Protein AF-A0A137S552-F1 (afdb_monomer)

Foldseek 3Di:
DWDQDDPQGTWDFPDKDWFKWFADPPDDPPNRDIDGPVVDPDRPGDIDTDIDGDDIDDPDD

Solvent-accessible surface area (backbone atoms only — not comparable to full-atom values): 3971 Å² total; per-residue (Å²): 104,76,44,83,45,96,86,79,49,68,29,45,46,74,36,78,43,82,41,56,28,22,58,42,88,86,47,57,94,85,62,75,47,65,41,60,44,92,81,47,97,74,75,88,46,73,77,39,85,42,78,44,75,54,56,70,55,67,89,80,124

Structure (mmCIF, N/CA/C/O backbone):
data_AF-A0A137S552-F1
#
_entry.id   AF-A0A137S552-F1
#
loop_
_atom_site.group_PDB
_atom_site.id
_atom_site.type_symbol
_atom_site.label_atom_id
_atom_site.label_alt_id
_atom_site.label_comp_id
_atom_site.label_asym_id
_atom_site.label_entity_id
_atom_site.label_seq_id
_atom_site.pdbx_PDB_ins_code
_atom_site.Cartn_x
_atom_site.Cartn_y
_atom_site.Cartn_z
_atom_site.occupancy
_atom_site.B_iso_or_equiv
_atom_site.auth_seq_id
_atom_site.auth_comp_id
_atom_site.auth_asym_id
_atom_site.auth_atom_id
_atom_site.pdbx_PDB_model_num
ATOM 1 N N . MET A 1 1 ? 0.767 1.012 -14.538 1.00 70.88 1 MET A N 1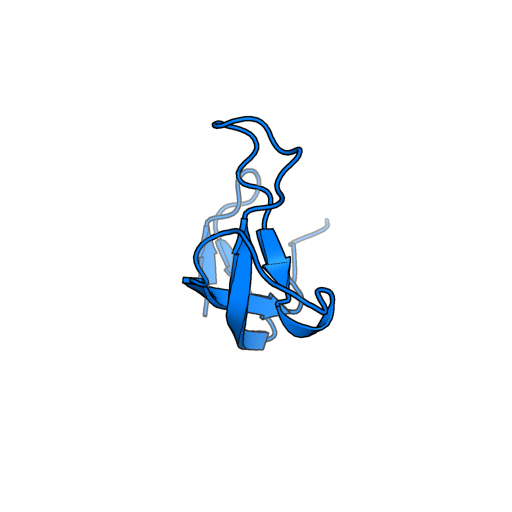
ATOM 2 C CA . MET A 1 1 ? 1.031 2.141 -13.616 1.00 70.88 1 MET A CA 1
ATOM 3 C C . MET A 1 1 ? 2.437 1.964 -13.074 1.00 70.88 1 MET A C 1
ATOM 5 O O . MET A 1 1 ? 2.810 0.827 -12.804 1.00 70.88 1 MET A O 1
ATOM 9 N N . LEU A 1 2 ? 3.210 3.044 -12.987 1.00 73.38 2 LEU A N 1
ATOM 10 C CA . LEU A 1 2 ? 4.596 3.017 -12.522 1.00 73.38 2 LEU A CA 1
ATOM 11 C C . LEU A 1 2 ? 4.667 3.598 -11.111 1.00 73.38 2 LEU A C 1
ATOM 13 O O . LEU A 1 2 ? 3.998 4.595 -10.841 1.00 73.38 2 LEU A O 1
ATOM 17 N N . VAL A 1 3 ? 5.462 2.991 -10.235 1.00 73.69 3 VAL A N 1
ATOM 18 C CA . VAL A 1 3 ? 5.792 3.556 -8.921 1.00 73.69 3 VAL A CA 1
ATOM 19 C C . VAL A 1 3 ? 7.293 3.727 -8.811 1.00 73.69 3 VAL A C 1
ATOM 21 O O . VAL A 1 3 ? 8.052 2.863 -9.237 1.00 73.69 3 VAL A O 1
ATOM 24 N N . GLU A 1 4 ? 7.709 4.866 -8.269 1.00 78.50 4 GLU A N 1
ATOM 25 C CA . GLU A 1 4 ? 9.111 5.146 -7.994 1.00 78.50 4 GLU A CA 1
ATOM 26 C C . GLU A 1 4 ? 9.615 4.187 -6.905 1.00 78.50 4 GLU A C 1
ATOM 28 O O . GLU A 1 4 ? 9.138 4.179 -5.769 1.00 78.50 4 GLU A O 1
ATOM 33 N N . GLY A 1 5 ? 10.536 3.315 -7.294 1.00 71.00 5 GLY A N 1
ATOM 34 C CA . GLY A 1 5 ? 11.307 2.450 -6.425 1.00 71.00 5 GLY A CA 1
ATOM 35 C C . GLY A 1 5 ? 12.553 3.159 -5.895 1.00 71.00 5 GLY A C 1
ATOM 36 O O . GLY A 1 5 ? 13.084 4.084 -6.501 1.00 71.00 5 GLY A O 1
ATOM 37 N N . TYR A 1 6 ? 13.047 2.682 -4.753 1.00 62.59 6 TYR A N 1
ATOM 38 C CA . TYR A 1 6 ? 14.173 3.293 -4.040 1.00 62.59 6 TYR A CA 1
ATOM 39 C C . TYR A 1 6 ? 15.523 3.148 -4.768 1.00 62.59 6 TYR A C 1
ATOM 41 O O . TYR A 1 6 ? 16.372 4.027 -4.669 1.00 62.59 6 TYR A O 1
ATOM 49 N N . GLU A 1 7 ? 15.729 2.048 -5.504 1.00 63.53 7 GLU A N 1
ATOM 50 C CA . GLU A 1 7 ? 17.048 1.693 -6.064 1.00 63.53 7 GLU A CA 1
ATOM 51 C C . GLU A 1 7 ? 17.104 1.687 -7.601 1.00 63.53 7 GLU A C 1
ATOM 53 O O . GLU A 1 7 ? 18.178 1.846 -8.175 1.00 63.53 7 GLU A O 1
ATOM 58 N N . THR A 1 8 ? 15.975 1.492 -8.289 1.00 65.44 8 THR A N 1
ATOM 59 C CA . THR A 1 8 ? 15.941 1.159 -9.730 1.00 65.44 8 THR A CA 1
ATOM 60 C C . THR A 1 8 ? 15.248 2.200 -10.610 1.00 65.44 8 THR A C 1
ATOM 62 O O . THR A 1 8 ? 15.219 2.035 -11.830 1.00 65.44 8 THR A O 1
ATOM 65 N N . GLY A 1 9 ? 14.711 3.281 -10.035 1.00 81.38 9 GLY A N 1
ATOM 66 C CA . GLY A 1 9 ? 13.881 4.245 -10.759 1.00 81.38 9 GLY A CA 1
ATOM 67 C C . GLY A 1 9 ? 12.404 3.877 -10.661 1.00 81.38 9 GLY A C 1
ATOM 68 O O . GLY A 1 9 ? 11.866 3.888 -9.569 1.00 81.38 9 GLY A O 1
ATOM 69 N N . PHE A 1 10 ? 11.731 3.560 -11.770 1.00 74.88 10 PHE A N 1
ATOM 70 C CA . PHE A 1 10 ? 10.303 3.211 -11.764 1.00 74.88 10 PHE A CA 1
ATOM 71 C C . PHE A 1 10 ? 10.082 1.706 -11.940 1.00 74.88 10 PHE A C 1
ATOM 73 O O . PHE A 1 10 ? 10.562 1.123 -12.911 1.00 74.88 10 PHE A O 1
ATOM 80 N N . ASP A 1 11 ? 9.290 1.105 -11.054 1.00 77.88 11 ASP A N 1
ATOM 81 C CA . ASP A 1 11 ? 8.840 -0.281 -11.160 1.00 77.88 11 ASP A CA 1
ATOM 82 C C . ASP A 1 11 ? 7.414 -0.349 -11.726 1.00 77.88 11 ASP A C 1
ATOM 84 O O . ASP A 1 11 ? 6.531 0.449 -11.384 1.00 77.88 11 ASP A O 1
ATOM 88 N N . GLU A 1 12 ? 7.163 -1.351 -12.571 1.00 79.06 12 GLU A N 1
ATOM 89 C CA . GLU A 1 12 ? 5.809 -1.674 -13.014 1.00 79.06 12 GLU A CA 1
ATOM 90 C C . GLU A 1 12 ? 5.035 -2.397 -11.911 1.00 79.06 12 GLU A C 1
ATOM 92 O O . GLU A 1 12 ? 5.440 -3.450 -11.400 1.00 79.06 12 GLU A O 1
ATOM 97 N N . ILE A 1 13 ? 3.865 -1.845 -11.594 1.00 81.19 13 ILE A N 1
ATOM 98 C CA . ILE A 1 13 ? 2.886 -2.490 -10.725 1.00 81.19 13 ILE A CA 1
ATOM 99 C C . ILE A 1 13 ? 2.043 -3.445 -11.553 1.00 81.19 13 ILE A C 1
ATOM 101 O O . ILE A 1 13 ? 1.464 -3.052 -12.569 1.00 81.19 13 ILE A O 1
ATOM 105 N N . VAL A 1 14 ? 1.960 -4.689 -11.085 1.00 82.50 14 VAL A N 1
ATOM 106 C CA . VAL A 1 14 ? 1.143 -5.727 -11.719 1.00 82.50 14 VAL A CA 1
ATOM 107 C C . VAL A 1 14 ? -0.335 -5.486 -11.426 1.00 82.50 14 VAL A C 1
ATOM 109 O O . VAL A 1 14 ? -1.148 -5.494 -12.346 1.00 82.50 14 VAL A O 1
ATOM 112 N N . GLU A 1 15 ? -0.672 -5.228 -10.163 1.00 83.69 15 GLU A N 1
ATOM 113 C CA . GLU A 1 15 ? -2.046 -5.029 -9.712 1.00 83.69 15 GLU A CA 1
ATOM 114 C C . GLU A 1 15 ? -2.113 -3.997 -8.576 1.00 83.69 15 GLU A C 1
ATOM 116 O O . GLU A 1 15 ? -1.243 -3.945 -7.703 1.00 83.69 15 GLU A O 1
ATOM 121 N N . LEU A 1 16 ? -3.159 -3.167 -8.601 1.00 86.75 16 LEU A N 1
ATOM 122 C CA . LEU A 1 16 ? -3.498 -2.223 -7.540 1.00 86.75 16 LEU A CA 1
ATOM 123 C C . LEU A 1 16 ? -4.933 -2.494 -7.090 1.00 86.75 16 LEU A C 1
ATOM 125 O O . LEU A 1 16 ? -5.844 -2.482 -7.919 1.00 86.75 16 LEU A O 1
ATOM 129 N N . THR A 1 17 ? -5.138 -2.686 -5.792 1.00 87.81 17 THR A N 1
ATOM 130 C CA . THR A 1 17 ? -6.459 -2.985 -5.228 1.00 87.81 17 THR A CA 1
ATOM 131 C C . THR A 1 17 ? -6.755 -2.020 -4.079 1.00 87.81 17 THR A C 1
ATOM 133 O O . THR A 1 17 ? -5.894 -1.847 -3.215 1.00 87.81 17 THR A O 1
ATOM 136 N N . PRO A 1 18 ? -7.928 -1.361 -4.046 1.00 88.50 18 PRO A N 1
ATOM 137 C CA . PRO A 1 18 ? -8.342 -0.599 -2.875 1.00 88.50 18 PRO A CA 1
ATOM 138 C C . PRO A 1 18 ? -8.623 -1.562 -1.717 1.00 88.50 18 PRO A C 1
ATOM 140 O O . PRO A 1 18 ? -9.315 -2.564 -1.898 1.00 88.50 18 PRO A O 1
ATOM 143 N N . GLU A 1 19 ? -8.083 -1.269 -0.542 1.00 90.38 19 GLU A N 1
ATOM 144 C CA . GLU A 1 19 ? -8.217 -2.108 0.644 1.00 90.38 19 GLU A CA 1
ATOM 145 C C . GLU A 1 19 ? -8.362 -1.248 1.902 1.00 90.38 19 GLU A C 1
ATOM 147 O O . GLU A 1 19 ? -7.727 -0.198 2.050 1.00 90.38 19 GLU A O 1
ATOM 152 N N . GLU A 1 20 ? -9.206 -1.714 2.821 1.00 90.00 20 GLU A N 1
ATOM 153 C CA . GLU A 1 20 ? -9.301 -1.152 4.162 1.00 90.00 20 GLU A CA 1
ATOM 154 C C . GLU A 1 20 ? -8.184 -1.710 5.025 1.00 90.00 20 GLU A C 1
ATOM 156 O O . GLU A 1 20 ? -8.053 -2.924 5.211 1.00 90.00 20 GLU A O 1
ATOM 161 N N . VAL A 1 21 ? -7.381 -0.807 5.571 1.00 88.69 21 VAL A N 1
ATOM 162 C CA . VAL A 1 21 ? -6.235 -1.150 6.398 1.00 88.69 21 VAL A CA 1
ATOM 163 C C . VAL A 1 21 ? -6.324 -0.459 7.744 1.00 88.69 21 VAL A C 1
ATOM 165 O O . VAL A 1 21 ? -6.884 0.627 7.889 1.00 88.69 21 VAL A O 1
ATOM 168 N N . VAL A 1 22 ? -5.727 -1.087 8.743 1.00 88.56 22 VAL A N 1
ATOM 169 C CA . VAL A 1 22 ? -5.531 -0.508 10.066 1.00 88.56 22 VAL A CA 1
ATOM 170 C C . VAL A 1 22 ? -4.047 -0.371 10.329 1.00 88.56 22 VAL A C 1
ATOM 172 O O . VAL A 1 22 ? -3.242 -1.222 9.940 1.00 88.56 22 VAL A O 1
ATOM 175 N N . ARG A 1 23 ? -3.669 0.709 11.013 1.00 84.00 23 ARG A N 1
ATOM 176 C CA . ARG A 1 23 ? -2.305 0.847 11.516 1.00 84.00 23 ARG A CA 1
ATOM 177 C C . ARG A 1 23 ? -2.042 -0.260 12.531 1.00 84.00 23 ARG A C 1
ATOM 179 O O . AR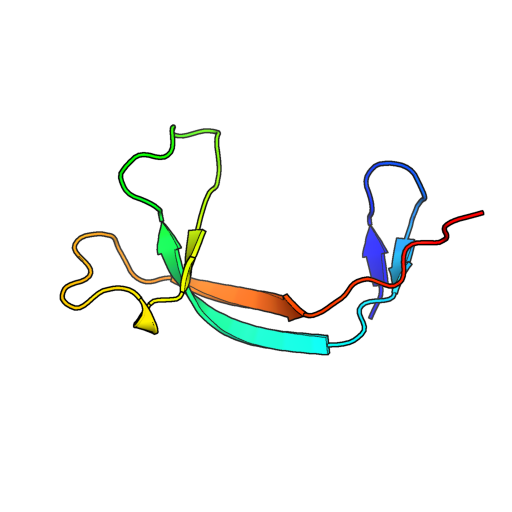G A 1 23 ? -2.841 -0.457 13.455 1.00 84.00 23 ARG A O 1
ATOM 186 N N . TYR A 1 24 ? -0.923 -0.959 12.376 1.00 81.31 24 TYR A N 1
ATOM 187 C CA . TYR A 1 24 ? -0.540 -1.989 13.326 1.00 81.31 24 TYR A CA 1
ATOM 188 C C . TYR A 1 24 ? -0.217 -1.359 14.685 1.00 81.31 24 TYR A C 1
ATOM 190 O O . TYR A 1 24 ? 0.638 -0.484 14.794 1.00 81.31 24 TYR A O 1
ATOM 198 N N . ARG A 1 25 ? -0.912 -1.809 15.736 1.00 75.50 25 ARG A N 1
ATOM 199 C CA . ARG A 1 25 ? -0.859 -1.186 17.072 1.00 75.50 25 ARG A CA 1
ATOM 200 C C . ARG A 1 25 ? 0.522 -1.198 17.731 1.00 75.50 25 ARG A C 1
ATOM 202 O O . ARG A 1 25 ? 0.780 -0.380 18.600 1.00 75.50 25 ARG A O 1
ATOM 209 N N . HIS A 1 26 ? 1.369 -2.157 17.356 1.00 79.62 26 HIS A N 1
ATOM 210 C CA . HIS A 1 26 ? 2.704 -2.332 17.936 1.00 79.62 26 HIS A CA 1
ATOM 211 C C . HIS A 1 26 ? 3.811 -1.719 17.071 1.00 79.62 26 HIS A C 1
ATOM 213 O O . HIS A 1 26 ? 4.980 -1.806 17.437 1.00 79.62 26 HIS A O 1
ATOM 219 N N . ALA A 1 27 ? 3.454 -1.110 15.938 1.00 76.31 27 ALA A N 1
ATOM 220 C CA . ALA A 1 27 ? 4.392 -0.391 15.092 1.00 76.31 27 ALA A CA 1
ATOM 221 C C . ALA A 1 27 ? 4.736 0.961 15.725 1.00 76.31 27 ALA A C 1
ATOM 223 O O . ALA A 1 27 ? 3.849 1.663 16.222 1.00 76.31 27 ALA A O 1
ATOM 224 N N . GLN A 1 28 ? 6.007 1.354 15.678 1.00 79.00 28 GLN A N 1
ATOM 225 C CA . GLN A 1 28 ? 6.412 2.702 16.059 1.00 79.00 28 GLN A CA 1
ATOM 226 C C . GLN A 1 28 ? 5.801 3.744 15.113 1.00 79.00 28 GLN A C 1
ATOM 228 O O . GLN A 1 28 ? 5.304 3.438 14.019 1.00 79.00 28 GLN A O 1
ATOM 233 N N . GLU A 1 29 ? 5.846 5.014 15.522 1.00 70.94 29 GLU A N 1
ATOM 234 C CA . GLU A 1 29 ? 5.258 6.098 14.735 1.00 70.94 29 GLU A CA 1
ATOM 235 C C . GLU A 1 29 ? 5.846 6.201 13.316 1.00 70.94 29 GLU A C 1
ATOM 237 O O . GLU A 1 29 ? 5.123 6.518 12.369 1.00 70.94 29 GLU A O 1
ATOM 242 N N . TRP A 1 30 ? 7.121 5.848 13.168 1.00 78.94 30 TRP A N 1
ATOM 243 C CA . TRP A 1 30 ? 7.882 5.879 11.919 1.00 78.94 30 TRP A CA 1
ATOM 244 C C . TRP A 1 30 ? 7.917 4.548 11.158 1.00 78.94 30 TRP A C 1
ATOM 246 O O . TRP A 1 30 ? 8.392 4.526 10.027 1.00 78.94 30 TRP A O 1
ATOM 256 N N . ASP A 1 31 ? 7.416 3.452 11.736 1.00 80.56 31 ASP A N 1
ATOM 257 C CA . ASP A 1 31 ? 7.463 2.136 11.080 1.00 80.56 31 ASP A CA 1
ATOM 258 C C . ASP A 1 31 ? 6.459 2.040 9.924 1.00 80.56 31 ASP A C 1
ATOM 260 O O . ASP A 1 31 ? 6.662 1.278 8.983 1.00 80.56 31 ASP A O 1
ATOM 264 N N . GLY A 1 32 ? 5.369 2.817 9.984 1.00 80.50 32 GLY A N 1
ATOM 265 C CA . GLY A 1 32 ? 4.377 2.883 8.907 1.00 80.50 32 GLY A CA 1
ATOM 266 C C . GLY A 1 32 ? 3.758 1.527 8.546 1.00 80.50 32 GLY A C 1
ATOM 267 O O . GLY A 1 32 ? 3.351 1.336 7.404 1.00 80.50 32 GLY A O 1
ATOM 268 N N . GLU A 1 33 ? 3.712 0.575 9.483 1.00 85.19 33 GLU A N 1
ATOM 269 C CA . GLU A 1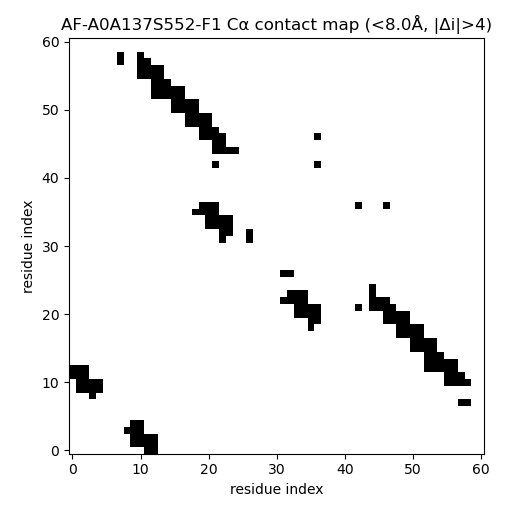 33 ? 3.165 -0.758 9.230 1.00 85.19 33 GLU A CA 1
ATOM 270 C C . GLU A 1 33 ? 1.629 -0.742 9.291 1.00 85.19 33 GLU A C 1
ATOM 272 O O . GLU A 1 33 ? 1.020 -0.313 10.280 1.00 85.19 33 GLU A O 1
ATOM 277 N N . TYR A 1 34 ? 1.006 -1.259 8.233 1.00 86.31 34 TYR A N 1
ATOM 278 C CA . TYR A 1 34 ? -0.441 -1.405 8.099 1.00 86.31 34 TYR A CA 1
ATOM 279 C C . TYR A 1 34 ? -0.799 -2.864 7.838 1.00 86.31 34 TYR A C 1
ATOM 281 O O . TYR A 1 34 ? -0.038 -3.610 7.222 1.00 86.31 34 TYR A O 1
ATOM 289 N N . GLN A 1 35 ? -1.976 -3.272 8.295 1.00 87.31 35 GLN A N 1
ATOM 290 C CA . GLN A 1 35 ? -2.505 -4.612 8.073 1.00 87.31 35 GLN A CA 1
ATOM 291 C C . GLN A 1 35 ? -3.937 -4.524 7.555 1.00 87.31 35 GLN A C 1
ATOM 293 O O . GLN A 1 35 ? -4.663 -3.589 7.889 1.00 87.31 35 GLN A O 1
ATOM 298 N N . ALA A 1 36 ? -4.334 -5.500 6.742 1.00 87.44 36 ALA A N 1
ATOM 299 C CA . ALA A 1 36 ? -5.688 -5.577 6.215 1.00 87.44 36 ALA A CA 1
ATOM 300 C C . ALA A 1 36 ? -6.709 -5.750 7.351 1.00 87.44 36 ALA A C 1
ATOM 302 O O . ALA A 1 36 ? -6.455 -6.442 8.345 1.00 87.44 36 ALA A O 1
ATOM 303 N N . LEU A 1 37 ? -7.851 -5.076 7.212 1.00 84.31 37 LEU A N 1
ATOM 304 C CA . LEU A 1 37 ? -8.904 -5.034 8.225 1.00 84.31 37 LEU A CA 1
ATOM 305 C C . LEU A 1 37 ? -9.492 -6.422 8.523 1.00 84.31 37 LEU A C 1
ATOM 307 O O . LEU A 1 37 ? -9.835 -6.711 9.667 1.00 84.31 37 LEU A O 1
ATOM 311 N N . ASP A 1 38 ? -9.554 -7.291 7.513 1.00 82.19 38 ASP A N 1
ATO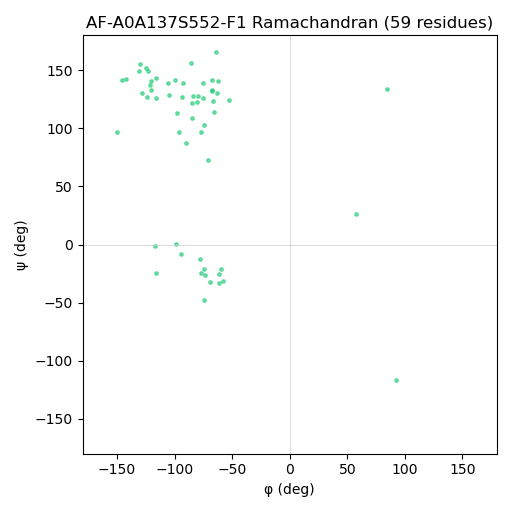M 312 C CA . ASP A 1 38 ? -10.080 -8.660 7.592 1.00 82.19 38 ASP A CA 1
ATOM 313 C C . ASP A 1 38 ? -9.338 -9.549 8.606 1.00 82.19 38 ASP A C 1
ATOM 315 O O . ASP A 1 38 ? -9.887 -10.535 9.101 1.00 82.19 38 ASP A O 1
ATOM 319 N N . ARG A 1 39 ? -8.105 -9.178 8.970 1.00 77.56 39 ARG A N 1
ATOM 320 C CA . ARG A 1 39 ? -7.299 -9.860 9.986 1.00 77.56 39 ARG A CA 1
ATOM 321 C C . ARG A 1 39 ? -7.707 -9.515 11.426 1.00 77.56 39 ARG A C 1
ATOM 323 O O . ARG A 1 39 ? -7.267 -10.193 12.356 1.00 77.56 39 ARG A O 1
ATOM 330 N N . PHE A 1 40 ? -8.537 -8.495 11.644 1.00 73.50 40 PHE A N 1
ATOM 331 C CA . PHE A 1 40 ? -8.915 -8.029 12.980 1.00 73.50 40 PHE A CA 1
ATOM 332 C C . PHE A 1 40 ? -10.409 -8.220 13.237 1.00 73.50 40 PHE A C 1
ATOM 334 O O . PHE A 1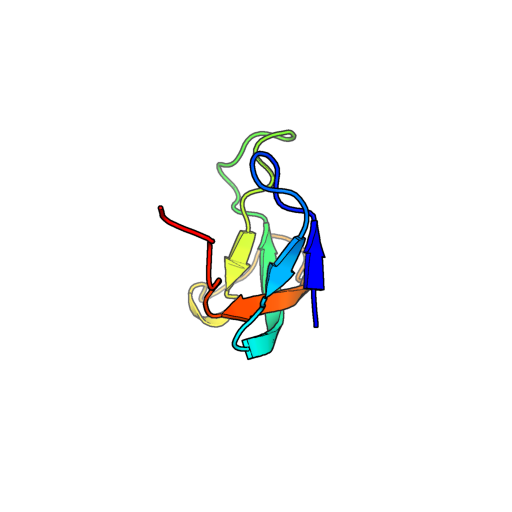 40 ? -11.253 -7.706 12.516 1.00 73.50 40 PHE A O 1
ATOM 341 N N . SER A 1 41 ? -10.752 -8.906 14.331 1.00 69.25 41 SER A N 1
ATOM 342 C CA . SER A 1 41 ? -12.153 -9.048 14.762 1.00 69.25 41 SER A CA 1
ATOM 343 C C . SER A 1 41 ? -12.731 -7.776 15.394 1.00 69.25 41 SER A C 1
ATOM 345 O O . S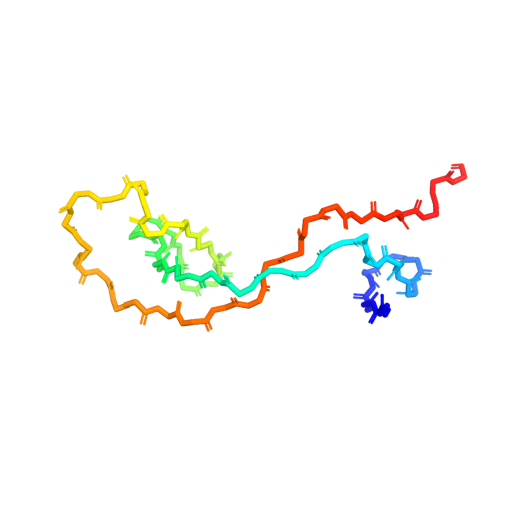ER A 1 41 ? -13.947 -7.637 15.458 1.00 69.25 41 SER A O 1
ATOM 347 N N . ASN A 1 42 ? -11.880 -6.870 15.891 1.00 67.56 42 ASN A N 1
ATOM 348 C CA . ASN A 1 42 ? -12.293 -5.595 16.476 1.00 67.56 42 ASN A CA 1
ATOM 349 C C . ASN A 1 42 ? -11.197 -4.532 16.252 1.00 67.56 42 ASN A C 1
ATOM 351 O O . ASN A 1 42 ? -10.201 -4.525 16.982 1.00 67.56 42 ASN A O 1
ATOM 355 N N . PRO A 1 43 ? -11.314 -3.684 15.220 1.00 65.75 43 PRO A N 1
ATOM 356 C CA . PRO A 1 43 ? -10.317 -2.663 14.916 1.00 65.75 43 PRO A CA 1
ATOM 357 C C . PRO A 1 43 ? -10.412 -1.505 15.923 1.00 65.75 43 PRO A C 1
ATOM 359 O O . PRO A 1 43 ? -11.305 -0.668 15.849 1.00 65.75 43 PRO A O 1
ATOM 362 N N . GLU A 1 44 ? -9.491 -1.456 16.888 1.00 64.69 44 GLU A N 1
ATOM 363 C CA . GLU A 1 44 ? -9.368 -0.320 17.822 1.00 64.69 44 GLU A CA 1
ATOM 364 C C . GLU A 1 44 ? -8.683 0.897 17.175 1.00 64.69 44 GLU A C 1
ATOM 366 O O . GLU A 1 44 ? -8.882 2.033 17.606 1.00 64.69 44 GLU A O 1
ATOM 371 N N . SER A 1 45 ? -7.872 0.672 16.138 1.00 66.12 45 SER A N 1
ATOM 372 C CA . SER A 1 45 ? -7.181 1.711 15.375 1.00 66.12 45 SER A CA 1
ATOM 373 C C . SER A 1 45 ? -8.010 2.147 14.163 1.00 66.12 45 SER A C 1
ATOM 375 O O . SER A 1 45 ? -8.624 1.326 13.485 1.00 66.12 45 SER A O 1
ATOM 377 N N . GLY A 1 46 ? -8.029 3.458 13.898 1.00 76.19 46 GLY A N 1
ATOM 378 C CA . GLY A 1 46 ? -8.818 4.061 12.822 1.00 76.19 46 GLY A CA 1
ATOM 379 C C . GLY A 1 46 ? -8.568 3.393 11.469 1.00 76.19 46 GLY A C 1
ATOM 380 O O . GLY A 1 46 ? -7.423 3.296 11.022 1.00 76.19 46 GLY A O 1
ATOM 381 N N . VAL A 1 47 ? -9.651 2.927 10.846 1.00 83.62 47 VAL A N 1
ATOM 382 C CA . VAL A 1 47 ? -9.642 2.311 9.516 1.00 83.62 47 VAL A CA 1
ATOM 383 C C . VAL A 1 47 ? -9.284 3.366 8.473 1.00 83.62 47 VAL A C 1
ATOM 385 O O . VAL A 1 47 ? -9.829 4.471 8.477 1.00 83.62 47 VAL A O 1
ATOM 388 N N . LEU A 1 48 ? -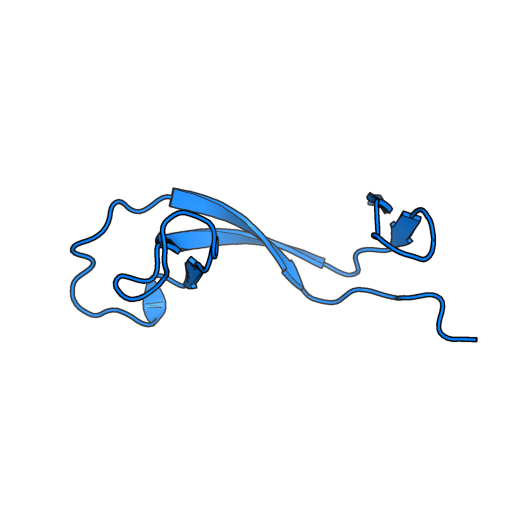8.367 3.019 7.576 1.00 86.94 48 LEU A N 1
ATOM 389 C CA . LEU A 1 48 ? -7.905 3.858 6.480 1.00 86.94 48 LEU A CA 1
ATOM 390 C C . LEU A 1 48 ? -8.169 3.153 5.151 1.00 86.94 48 LEU A C 1
ATOM 392 O O . LEU A 1 48 ? -7.964 1.949 5.022 1.00 86.94 48 LEU A O 1
ATOM 396 N N . GLN A 1 49 ? -8.588 3.919 4.149 1.00 87.94 49 GLN A N 1
ATOM 397 C CA . GLN A 1 49 ? -8.665 3.450 2.768 1.00 87.94 49 GLN A CA 1
ATOM 398 C C . GLN A 1 49 ? -7.291 3.613 2.116 1.00 87.94 49 GLN A C 1
ATOM 400 O O . GLN A 1 49 ? -6.760 4.725 2.063 1.00 87.94 49 GLN A O 1
ATOM 405 N N . ALA A 1 50 ? -6.714 2.517 1.629 1.00 88.19 50 ALA A N 1
ATOM 406 C CA . ALA A 1 50 ? -5.401 2.499 0.997 1.00 88.19 50 ALA A CA 1
ATOM 407 C C . ALA A 1 50 ? -5.441 1.779 -0.354 1.00 88.19 50 ALA A C 1
ATOM 409 O O . ALA A 1 50 ? -6.281 0.918 -0.600 1.00 88.19 50 ALA A O 1
ATOM 410 N N . ALA A 1 51 ? -4.505 2.120 -1.239 1.00 87.50 51 ALA A N 1
ATOM 411 C CA . ALA A 1 51 ? -4.285 1.381 -2.473 1.00 87.50 51 ALA A CA 1
ATOM 412 C C . ALA A 1 51 ? -3.122 0.400 -2.268 1.00 87.50 51 ALA A C 1
ATOM 414 O O . ALA A 1 51 ? -1.978 0.814 -2.077 1.00 87.50 51 ALA A O 1
ATOM 415 N N . VAL A 1 52 ? -3.416 -0.898 -2.288 1.00 85.62 52 VAL A N 1
ATOM 416 C CA . VAL A 1 52 ? -2.440 -1.964 -2.053 1.00 85.62 52 VAL A CA 1
ATOM 417 C C . VAL A 1 52 ? -1.866 -2.440 -3.378 1.00 85.62 52 VAL A C 1
ATOM 419 O O . VAL A 1 52 ? -2.591 -2.808 -4.302 1.00 85.62 52 VAL A O 1
ATOM 422 N N . ILE A 1 53 ? -0.539 -2.436 -3.461 1.00 86.50 53 ILE A N 1
ATOM 423 C CA . ILE A 1 53 ? 0.214 -2.910 -4.620 1.00 86.50 53 ILE A CA 1
ATOM 424 C C . ILE A 1 53 ? 0.397 -4.423 -4.488 1.00 86.50 53 ILE A C 1
ATOM 426 O O . ILE A 1 53 ? 1.174 -4.897 -3.655 1.00 86.50 53 ILE A O 1
ATOM 430 N N . ARG A 1 54 ? -0.297 -5.195 -5.326 1.00 80.94 54 ARG A N 1
ATOM 431 C CA . ARG A 1 54 ? -0.165 -6.652 -5.396 1.00 80.94 54 ARG A CA 1
ATOM 432 C C . ARG A 1 54 ? 0.807 -7.018 -6.511 1.00 80.94 54 ARG A C 1
ATOM 434 O O . ARG A 1 54 ? 0.476 -7.082 -7.690 1.00 80.94 54 ARG A O 1
ATOM 441 N N . GLY A 1 55 ? 2.051 -7.251 -6.105 1.00 75.06 55 GLY A N 1
ATOM 442 C CA . GLY A 1 55 ? 3.137 -7.596 -7.011 1.00 75.06 55 GLY A CA 1
ATOM 443 C C . GLY A 1 55 ? 3.810 -6.374 -7.636 1.00 75.06 55 GLY A C 1
ATOM 444 O O . GLY A 1 55 ? 3.176 -5.459 -8.160 1.00 75.06 55 GLY A O 1
ATOM 445 N N . ARG A 1 56 ? 5.141 -6.406 -7.613 1.00 69.94 56 ARG A N 1
ATOM 446 C CA . ARG A 1 56 ? 6.020 -5.481 -8.330 1.00 69.94 56 ARG A CA 1
ATOM 447 C C . ARG A 1 56 ? 6.888 -6.289 -9.280 1.00 69.94 56 ARG A C 1
ATOM 449 O O . ARG A 1 56 ? 7.462 -7.302 -8.870 1.00 69.94 56 ARG A O 1
ATOM 456 N N . ARG A 1 57 ? 7.006 -5.863 -10.534 1.00 66.69 57 ARG A N 1
ATOM 457 C CA . ARG A 1 57 ? 8.062 -6.370 -11.415 1.00 66.69 57 ARG A CA 1
ATOM 458 C C . ARG A 1 57 ? 9.269 -5.466 -11.247 1.00 66.69 57 ARG A C 1
ATOM 460 O O . ARG A 1 57 ? 9.428 -4.492 -11.970 1.00 66.69 57 ARG A O 1
ATOM 467 N N . GLY A 1 58 ? 10.095 -5.800 -10.261 1.00 63.03 58 GLY A N 1
ATOM 468 C CA . GLY A 1 58 ? 11.410 -5.187 -10.142 1.00 63.03 58 GLY A CA 1
ATOM 469 C C . GLY A 1 58 ? 12.289 -5.625 -11.310 1.00 63.03 58 GLY A C 1
ATOM 470 O O . GLY A 1 58 ? 12.259 -6.791 -11.719 1.00 63.03 58 GLY A O 1
ATOM 471 N N . HIS A 1 59 ? 13.093 -4.704 -11.828 1.00 56.59 59 HIS A N 1
ATOM 472 C CA . HIS A 1 59 ? 1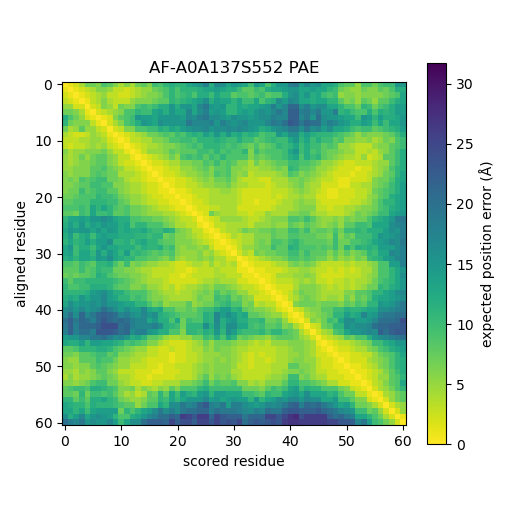4.143 -4.997 -12.801 1.00 56.59 59 HIS A CA 1
ATOM 473 C C . HIS A 1 59 ? 15.286 -5.766 -12.108 1.00 56.59 59 HIS A C 1
ATOM 475 O O . HIS A 1 59 ? 16.347 -5.223 -11.814 1.00 56.59 59 HIS A O 1
ATOM 481 N N . ARG A 1 60 ? 15.068 -7.046 -11.781 1.00 54.47 60 ARG A N 1
ATOM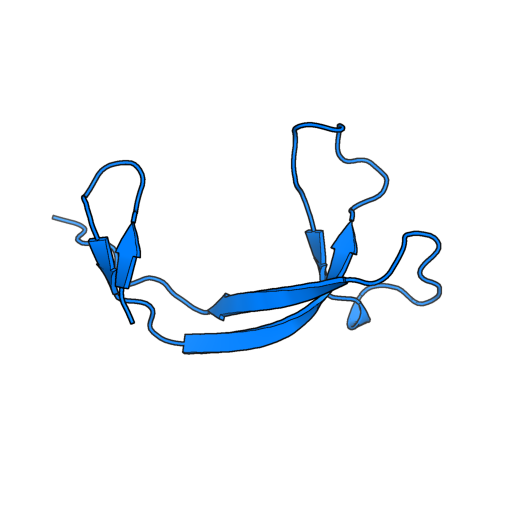 482 C CA . ARG A 1 60 ? 16.128 -7.912 -11.253 1.00 54.47 60 ARG A CA 1
ATOM 483 C C . ARG A 1 60 ? 17.015 -8.332 -12.427 1.00 54.47 60 ARG A C 1
ATOM 485 O O . ARG A 1 60 ? 16.646 -9.232 -13.179 1.00 54.47 60 ARG A O 1
ATOM 492 N N . ARG A 1 61 ? 18.126 -7.621 -12.618 1.00 52.44 61 ARG A N 1
ATOM 493 C CA . ARG A 1 61 ? 19.258 -8.098 -13.423 1.00 52.44 61 ARG A CA 1
ATOM 494 C C . ARG A 1 61 ? 20.146 -9.006 -12.587 1.00 52.44 61 ARG A C 1
ATOM 496 O O . ARG A 1 61 ? 20.266 -8.739 -11.371 1.00 52.44 61 ARG A O 1
#

Radius of gyration: 14.11 Å; Cα contacts (8 Å, |Δi|>4): 93; chains: 1; bounding box: 32×16×32 Å

pLDDT: mean 77.47, std 9.42, range [52.44, 90.38]

Sequence (61 aa):
MLVEGYETGFDEIVELTPEEVVRYRHAQEWDGEYQALDRFSNPESGVLQAAVIRGRRGHRR

Mean predicted aligned error: 8.49 Å

Secondary structure (DSSP, 8-state):
-EEEETTTEEEEEEEEEEEEEEE-TTS-TTT--EEEGGG-SS--SPEEEEEEEEEEE----

Organism: NCBI:txid1306954